Protein AF-A0A9D5S669-F1 (afdb_monomer_lite)

Sequence (66 aa):
MAKKVNQRQEKLANFLIDVAKYVLTGVIIASLFKEMTDKLSLYLLGMLIVFAALWVGLRLTSKTKE

Foldseek 3Di:
DPLPVLVVLLVLLVVLQVVLVVLVVVLVVVLPDPPDPCNVVSVVVSVVSSCVSNVSSVVSNVVNVD

Secondary structure (DSSP, 8-state):
-TTHHHHHHHHHHHHHHHHHHHHHHHHHHHHH-TT-TTHHHHHHHHHHHHHHHHHHHHHHHHTT--

Radius of gyration: 15.56 Å; chains: 1; bounding box: 38×12×46 Å

Structure (mmCIF, N/CA/C/O backbone):
data_AF-A0A9D5S669-F1
#
_entry.id   AF-A0A9D5S669-F1
#
loop_
_atom_site.group_PDB
_atom_site.id
_atom_site.type_symbol
_atom_site.label_atom_id
_atom_site.label_alt_id
_atom_site.label_comp_id
_atom_site.label_asym_id
_atom_site.l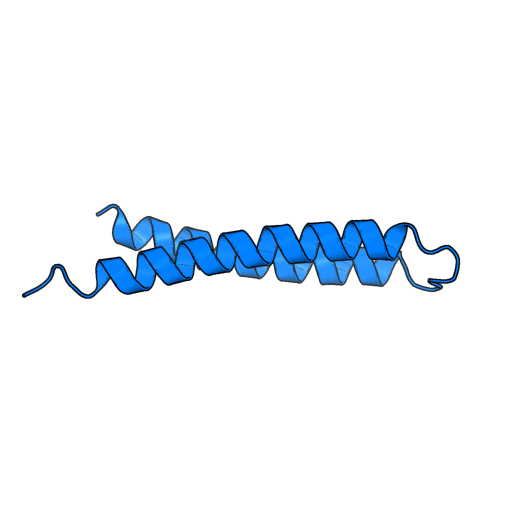abel_entity_id
_atom_site.label_seq_id
_atom_site.pdbx_PDB_ins_code
_atom_site.Cartn_x
_atom_site.Cartn_y
_atom_site.Cartn_z
_atom_site.occupancy
_atom_site.B_iso_or_equiv
_atom_site.auth_seq_id
_atom_site.auth_comp_id
_atom_site.auth_asym_id
_atom_site.auth_atom_id
_atom_site.pdbx_PDB_model_num
ATOM 1 N N . MET A 1 1 ? -17.151 -3.858 29.999 1.00 44.69 1 MET A N 1
ATOM 2 C CA . MET A 1 1 ? -15.763 -4.135 29.550 1.00 44.69 1 MET A CA 1
ATOM 3 C C . MET A 1 1 ? -15.620 -4.299 28.017 1.00 44.69 1 MET A C 1
ATOM 5 O O . MET A 1 1 ? -14.663 -4.915 27.571 1.00 44.69 1 MET A O 1
ATOM 9 N N . ALA A 1 2 ? -16.480 -3.696 27.178 1.00 51.72 2 ALA A N 1
ATOM 10 C CA . ALA A 1 2 ? -16.460 -3.906 25.715 1.00 51.72 2 ALA A CA 1
ATOM 11 C C . ALA A 1 2 ? -15.508 -2.979 24.917 1.00 51.7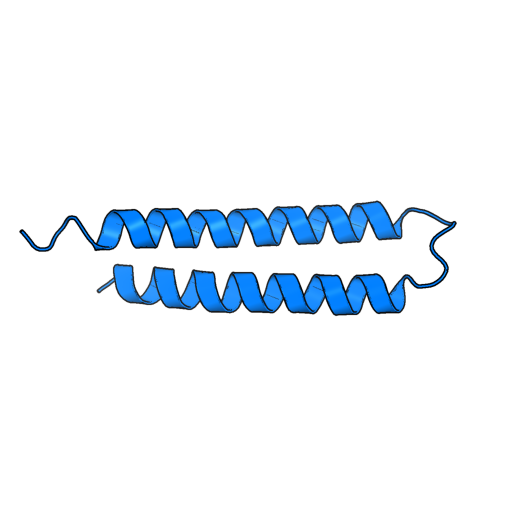2 2 ALA A C 1
ATOM 13 O O . ALA A 1 2 ? -15.214 -3.237 23.758 1.00 51.72 2 ALA A O 1
ATOM 14 N N . LYS A 1 3 ? -14.959 -1.921 25.532 1.00 52.69 3 LYS A N 1
ATOM 15 C CA . LYS A 1 3 ? -14.203 -0.863 24.825 1.00 52.69 3 LYS A CA 1
ATOM 16 C C . LYS A 1 3 ? -12.765 -1.240 24.409 1.00 52.69 3 LYS A C 1
ATOM 18 O O . LYS A 1 3 ? -12.122 -0.492 23.685 1.00 52.69 3 LYS A O 1
ATOM 23 N N . LYS A 1 4 ? -12.231 -2.376 24.881 1.00 52.31 4 LYS A N 1
ATOM 24 C CA . LYS A 1 4 ? -10.803 -2.743 24.730 1.00 52.31 4 LYS A CA 1
ATOM 25 C C . LYS A 1 4 ? -10.491 -3.532 23.445 1.00 52.31 4 LYS A C 1
ATOM 27 O O . LYS A 1 4 ? -9.334 -3.571 23.036 1.00 52.31 4 LYS A O 1
ATOM 32 N N . VAL A 1 5 ? -11.497 -4.148 22.813 1.00 55.66 5 VAL A N 1
ATOM 33 C CA . VAL A 1 5 ? -11.330 -4.948 21.580 1.00 55.66 5 VAL A CA 1
ATOM 34 C C . VAL A 1 5 ? -11.124 -4.049 20.353 1.00 55.66 5 VAL A C 1
ATOM 36 O O . VAL A 1 5 ? -10.252 -4.336 19.534 1.00 55.66 5 VAL A O 1
ATOM 39 N N . ASN A 1 6 ? -11.808 -2.904 20.292 1.00 64.56 6 ASN A N 1
ATOM 40 C CA . ASN A 1 6 ? -11.764 -1.988 19.145 1.00 64.56 6 ASN A CA 1
ATOM 41 C C . ASN A 1 6 ? -10.388 -1.330 18.940 1.00 64.56 6 ASN A C 1
ATOM 43 O O . ASN A 1 6 ? -9.898 -1.250 17.819 1.00 64.56 6 ASN A O 1
ATOM 47 N N . GLN A 1 7 ? -9.680 -0.970 20.015 1.00 73.06 7 GLN A N 1
ATOM 48 C CA . GLN A 1 7 ? -8.398 -0.257 19.911 1.00 73.06 7 GLN A CA 1
ATOM 49 C C . GLN A 1 7 ? -7.264 -1.081 19.271 1.00 73.06 7 GLN A C 1
ATOM 51 O O . GLN A 1 7 ? -6.362 -0.525 18.643 1.00 73.06 7 GLN A O 1
ATOM 56 N N . ARG A 1 8 ? -7.268 -2.411 19.453 1.00 75.12 8 ARG A N 1
ATOM 57 C CA . ARG A 1 8 ? -6.277 -3.295 18.811 1.00 75.12 8 ARG A CA 1
ATOM 58 C C . ARG A 1 8 ? -6.575 -3.453 17.325 1.00 75.12 8 ARG A C 1
ATOM 60 O O . ARG A 1 8 ? -5.644 -3.451 16.529 1.00 75.12 8 ARG A O 1
ATOM 67 N N . GLN A 1 9 ? -7.852 -3.555 16.963 1.00 79.81 9 GLN A N 1
ATOM 68 C CA . GLN A 1 9 ? -8.275 -3.666 15.570 1.00 79.81 9 GLN A CA 1
ATOM 69 C C . GLN A 1 9 ? -8.002 -2.381 14.787 1.00 79.81 9 GLN A C 1
ATOM 71 O O . GLN A 1 9 ? -7.473 -2.457 13.687 1.00 79.81 9 GLN A O 1
ATOM 76 N N . GLU A 1 10 ? -8.224 -1.214 15.388 1.00 82.31 10 GLU A N 1
ATOM 77 C CA . GLU A 1 10 ? -7.891 0.083 14.789 1.00 82.31 10 GLU A CA 1
ATOM 78 C C . GLU A 1 10 ? -6.387 0.253 14.534 1.00 82.31 10 GLU A C 1
ATOM 80 O O . GLU A 1 10 ? -5.973 0.669 13.453 1.00 82.31 10 GLU A O 1
ATOM 85 N N . LYS A 1 11 ? -5.546 -0.121 15.509 1.00 86.12 11 LYS A N 1
ATOM 86 C CA . LYS A 1 11 ? -4.084 -0.091 15.344 1.00 86.12 11 LYS A CA 1
ATOM 87 C C . LYS A 1 11 ? -3.616 -1.040 14.246 1.00 86.12 11 LYS A C 1
ATOM 89 O O . LYS A 1 11 ? -2.753 -0.666 13.461 1.00 86.12 11 LYS A O 1
ATOM 94 N N . LEU A 1 12 ? -4.183 -2.246 14.184 1.00 87.12 12 LEU A N 1
ATOM 95 C CA . LEU A 1 12 ? -3.874 -3.212 13.131 1.00 87.12 12 LEU A CA 1
ATOM 96 C C . LEU A 1 12 ? -4.340 -2.719 11.760 1.00 87.12 12 LEU A C 1
ATOM 98 O O . LEU A 1 12 ? -3.601 -2.851 10.793 1.00 87.12 12 LEU A O 1
ATOM 102 N N . ALA A 1 13 ? -5.523 -2.112 11.677 1.00 86.81 13 ALA A N 1
ATOM 103 C CA . ALA A 1 13 ? -6.027 -1.531 10.442 1.00 86.81 13 ALA A CA 1
ATOM 104 C C . ALA A 1 13 ? -5.104 -0.412 9.945 1.00 86.81 13 ALA A C 1
ATOM 106 O O . ALA A 1 13 ? -4.644 -0.464 8.809 1.00 86.81 13 ALA A O 1
ATOM 107 N N . ASN A 1 14 ? -4.743 0.538 10.813 1.00 89.06 14 ASN A N 1
ATOM 108 C CA . ASN A 1 14 ? -3.800 1.606 10.473 1.00 89.06 14 ASN A CA 1
ATOM 109 C C . ASN A 1 14 ? -2.425 1.059 10.072 1.00 89.06 14 ASN A C 1
ATOM 111 O O . ASN A 1 14 ? -1.848 1.531 9.096 1.00 89.06 14 ASN A O 1
ATOM 115 N N . PHE A 1 15 ? -1.939 0.023 10.760 1.00 90.94 15 PHE A N 1
ATOM 116 C CA . PHE A 1 15 ? -0.700 -0.656 10.392 1.00 90.94 15 PHE A CA 1
ATOM 117 C C . PHE A 1 15 ? -0.785 -1.298 8.998 1.00 90.94 15 PHE A C 1
ATOM 119 O O . PHE A 1 15 ? 0.130 -1.135 8.198 1.00 90.94 15 PHE A O 1
ATOM 126 N N . LEU A 1 16 ? -1.888 -1.977 8.661 1.00 90.19 16 LEU A N 1
ATOM 127 C CA . LEU A 1 16 ? -2.101 -2.545 7.322 1.00 90.19 16 LEU A CA 1
ATOM 128 C C . LEU A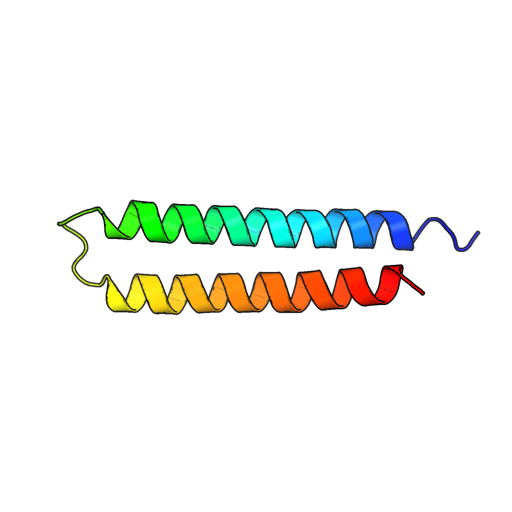 1 16 ? -2.146 -1.460 6.241 1.00 90.19 16 LEU A C 1
ATOM 130 O O . LEU A 1 16 ? -1.589 -1.648 5.158 1.00 90.19 16 LEU A O 1
ATOM 134 N N . ILE A 1 17 ? -2.772 -0.320 6.543 1.00 91.44 17 ILE A N 1
ATOM 135 C CA . ILE A 1 17 ? -2.779 0.840 5.653 1.00 91.44 17 ILE A CA 1
ATOM 136 C C . ILE A 1 17 ? -1.353 1.373 5.465 1.00 91.44 17 ILE A C 1
ATOM 138 O O . ILE A 1 17 ? -0.994 1.644 4.327 1.00 91.44 17 ILE A O 1
ATOM 142 N N . ASP A 1 18 ? -0.532 1.480 6.519 1.00 93.00 18 ASP A N 1
ATOM 143 C CA . ASP A 1 18 ? 0.888 1.875 6.441 1.00 93.00 18 ASP A CA 1
ATOM 144 C C . ASP A 1 18 ? 1.728 0.907 5.599 1.00 93.00 18 ASP A C 1
ATOM 146 O O . ASP A 1 18 ? 2.468 1.336 4.711 1.00 93.00 18 ASP A O 1
ATOM 150 N N . VAL A 1 19 ? 1.563 -0.401 5.811 1.00 91.69 19 VAL A N 1
ATOM 151 C CA . VAL A 1 19 ? 2.229 -1.440 5.013 1.00 91.69 19 VAL A CA 1
ATOM 152 C C . VAL A 1 19 ? 1.877 -1.296 3.534 1.00 91.69 19 VAL A C 1
ATOM 154 O O . VAL A 1 19 ? 2.776 -1.341 2.698 1.00 91.69 19 VAL A O 1
ATOM 157 N N . ALA A 1 20 ? 0.607 -1.054 3.195 1.00 93.06 20 ALA A N 1
ATOM 158 C CA . ALA A 1 20 ? 0.194 -0.857 1.806 1.00 93.06 20 ALA A CA 1
ATOM 159 C C . ALA A 1 20 ? 0.939 0.315 1.139 1.00 93.06 20 ALA A C 1
ATOM 161 O O . ALA A 1 20 ? 1.409 0.173 0.010 1.00 93.06 20 ALA A O 1
ATOM 162 N N . LYS A 1 21 ? 1.121 1.445 1.842 1.00 93.06 21 LYS A N 1
ATOM 163 C CA . LYS A 1 21 ? 1.884 2.605 1.328 1.00 93.06 21 LYS A CA 1
ATOM 164 C C . LYS A 1 21 ? 3.344 2.234 1.096 1.00 93.06 21 LYS A C 1
ATOM 166 O O . LYS A 1 21 ? 3.892 2.556 0.048 1.00 93.06 21 LYS A O 1
ATOM 171 N N . TYR A 1 22 ? 3.969 1.548 2.055 1.00 95.56 22 TYR A N 1
ATOM 172 C CA . TYR A 1 22 ? 5.376 1.163 1.953 1.00 95.56 22 TYR A CA 1
ATOM 173 C C . TYR A 1 22 ? 5.630 0.137 0.851 1.00 95.56 22 TYR A C 1
ATOM 175 O O . TYR A 1 22 ? 6.633 0.246 0.148 1.00 95.56 22 TYR A O 1
ATOM 183 N N . VAL A 1 23 ? 4.708 -0.806 0.642 1.00 93.62 23 VAL A N 1
ATOM 184 C CA . VAL A 1 23 ? 4.768 -1.739 -0.490 1.00 93.62 23 VAL A CA 1
ATOM 185 C C . VAL A 1 23 ? 4.660 -0.976 -1.810 1.00 93.62 23 VAL A C 1
ATOM 187 O O . VAL A 1 23 ? 5.483 -1.194 -2.692 1.00 93.62 23 VAL A O 1
ATOM 190 N N . LEU A 1 24 ? 3.719 -0.034 -1.934 1.00 93.81 24 LEU A N 1
ATOM 191 C CA . LEU A 1 24 ? 3.591 0.833 -3.113 1.00 93.81 24 LEU A CA 1
ATOM 192 C C . LEU A 1 24 ? 4.885 1.601 -3.402 1.00 93.81 24 LEU A C 1
ATOM 194 O O . LEU A 1 24 ? 5.380 1.582 -4.527 1.00 93.81 24 LEU A O 1
ATOM 198 N N . THR A 1 25 ? 5.470 2.222 -2.379 1.00 95.38 25 THR A N 1
ATOM 199 C CA . THR A 1 25 ? 6.750 2.927 -2.496 1.00 95.38 25 THR A CA 1
ATOM 200 C C . THR A 1 25 ? 7.872 1.983 -2.925 1.00 95.38 25 THR A C 1
ATOM 202 O O . THR A 1 25 ? 8.637 2.321 -3.824 1.00 95.38 25 THR A O 1
ATOM 205 N N . GLY A 1 26 ? 7.953 0.784 -2.342 1.00 93.56 26 GLY A N 1
ATOM 206 C CA . GLY A 1 26 ? 8.939 -0.229 -2.719 1.00 93.56 26 GLY A CA 1
ATOM 207 C C . GLY A 1 26 ? 8.791 -0.687 -4.169 1.00 93.56 26 GLY A C 1
ATOM 208 O O . GLY A 1 26 ? 9.785 -0.792 -4.878 1.00 93.56 26 GLY A O 1
ATOM 209 N N . VAL A 1 27 ? 7.557 -0.882 -4.637 1.00 92.69 27 VAL A N 1
ATOM 210 C CA . VAL A 1 27 ? 7.240 -1.241 -6.029 1.00 92.69 27 VAL A CA 1
ATOM 211 C C . VAL A 1 27 ? 7.662 -0.131 -6.992 1.00 92.69 27 VAL A C 1
ATOM 213 O O . VAL A 1 27 ? 8.283 -0.416 -8.013 1.00 92.69 27 VAL A O 1
ATOM 216 N N . ILE A 1 28 ? 7.381 1.132 -6.658 1.00 91.81 28 ILE A N 1
ATOM 217 C CA . ILE A 1 28 ? 7.802 2.289 -7.462 1.00 91.81 28 ILE A CA 1
ATOM 218 C C . ILE A 1 28 ? 9.329 2.380 -7.507 1.00 91.81 28 ILE A C 1
ATOM 220 O O . ILE A 1 28 ? 9.901 2.498 -8.582 1.00 91.81 28 ILE A O 1
ATOM 224 N N . ILE A 1 29 ? 10.007 2.285 -6.361 1.00 93.75 29 ILE A N 1
ATOM 225 C CA . ILE A 1 29 ? 11.474 2.340 -6.305 1.00 93.75 29 ILE A CA 1
ATOM 226 C C . ILE A 1 29 ? 12.081 1.187 -7.111 1.00 93.75 29 ILE A C 1
ATOM 228 O O . ILE A 1 29 ? 12.970 1.412 -7.928 1.00 93.75 29 ILE A O 1
ATOM 232 N N . ALA A 1 30 ? 11.577 -0.035 -6.931 1.00 90.31 30 ALA A N 1
ATOM 233 C CA . ALA A 1 30 ? 12.043 -1.211 -7.654 1.00 90.31 30 ALA A CA 1
ATOM 234 C C . ALA A 1 30 ? 11.840 -1.080 -9.170 1.00 90.31 30 ALA A C 1
ATOM 236 O O . ALA A 1 30 ? 12.666 -1.558 -9.947 1.00 90.31 30 ALA A O 1
ATOM 237 N N . SER A 1 31 ? 10.788 -0.390 -9.614 1.00 88.25 31 SER A N 1
ATOM 238 C CA . SER A 1 31 ? 10.530 -0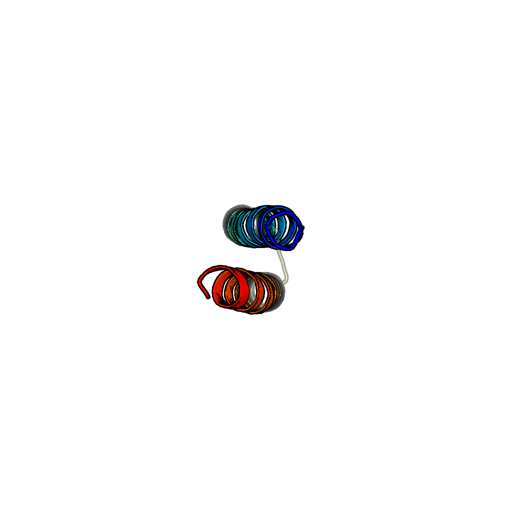.214 -11.040 1.00 88.25 31 SER A CA 1
ATOM 239 C C . SER A 1 31 ? 11.466 0.781 -11.733 1.00 88.25 31 SER A C 1
ATOM 241 O O . SER A 1 31 ? 11.660 0.688 -12.954 1.00 88.25 31 SER A O 1
ATOM 243 N N . LEU A 1 32 ? 12.101 1.677 -10.967 1.00 90.00 32 LEU A N 1
ATOM 244 C CA . LEU A 1 32 ? 13.139 2.586 -11.460 1.00 90.00 32 LEU A CA 1
ATOM 245 C C . LEU A 1 32 ? 14.437 1.849 -11.816 1.00 90.00 32 LEU A C 1
ATOM 247 O O . LEU A 1 32 ? 15.199 2.332 -12.655 1.00 90.00 32 LEU A O 1
ATOM 251 N N . PHE A 1 33 ? 14.677 0.660 -11.254 1.00 90.38 33 PHE A N 1
ATOM 252 C CA . PHE A 1 33 ? 15.841 -0.146 -11.614 1.00 90.38 33 PHE A CA 1
ATOM 253 C C . PHE A 1 33 ? 15.705 -0.671 -13.048 1.00 90.38 33 PHE A C 1
ATOM 255 O O . PHE A 1 33 ? 14.688 -1.241 -13.458 1.00 90.38 33 PHE A O 1
ATOM 262 N N . LYS A 1 34 ? 16.741 -0.432 -13.855 1.00 72.69 34 LYS A N 1
ATOM 263 C CA . LYS A 1 34 ? 16.770 -0.785 -15.283 1.00 72.69 34 LYS A CA 1
ATOM 264 C C . LYS A 1 34 ? 17.062 -2.268 -15.527 1.00 72.69 34 LYS A C 1
ATOM 266 O O . LYS A 1 34 ? 16.654 -2.785 -16.555 1.00 72.69 34 LYS A O 1
ATOM 271 N N . GLU A 1 35 ? 17.682 -2.939 -14.560 1.00 79.81 35 GLU A N 1
ATOM 272 C CA . GLU A 1 35 ? 18.066 -4.358 -14.626 1.00 79.81 35 GLU A CA 1
ATOM 273 C C . GLU A 1 35 ? 16.937 -5.333 -14.251 1.00 79.81 35 GLU A C 1
ATOM 275 O O . GLU A 1 35 ? 17.135 -6.542 -14.209 1.00 79.81 35 GLU A O 1
ATOM 280 N N . MET A 1 36 ? 15.729 -4.832 -13.986 1.00 74.75 36 MET A N 1
ATOM 281 C CA . MET A 1 36 ? 14.579 -5.683 -13.685 1.00 74.75 36 MET A CA 1
ATOM 282 C C . MET A 1 36 ? 13.970 -6.230 -14.979 1.00 74.75 36 MET A C 1
ATOM 284 O O . MET A 1 36 ? 13.238 -5.521 -15.670 1.00 74.75 36 MET A O 1
ATOM 288 N N . THR A 1 37 ? 14.247 -7.500 -15.281 1.00 68.88 37 THR A N 1
ATOM 289 C CA . THR A 1 37 ? 13.712 -8.225 -16.448 1.00 68.88 37 THR A CA 1
ATOM 290 C C . THR A 1 37 ? 12.183 -8.353 -16.417 1.00 68.88 37 THR A C 1
ATOM 292 O O . THR A 1 37 ? 11.550 -8.402 -17.465 1.00 68.88 37 THR A O 1
ATOM 295 N N . ASP A 1 38 ? 11.572 -8.339 -15.226 1.00 84.12 38 ASP A N 1
ATOM 296 C CA . ASP A 1 38 ? 10.166 -8.718 -15.026 1.00 84.12 38 ASP A CA 1
ATOM 297 C C . ASP A 1 38 ? 9.340 -7.643 -14.286 1.00 84.12 38 ASP A C 1
ATOM 299 O O . ASP A 1 38 ? 8.637 -7.889 -13.302 1.00 84.12 38 ASP A O 1
ATOM 303 N N . LYS A 1 39 ? 9.430 -6.388 -14.754 1.00 84.25 39 LYS A N 1
ATOM 304 C CA . LYS A 1 39 ? 8.711 -5.239 -14.155 1.00 84.25 39 LYS A CA 1
ATOM 305 C C . LYS A 1 39 ? 7.196 -5.437 -14.101 1.00 84.25 39 LYS A C 1
ATOM 307 O O . LYS A 1 39 ? 6.544 -4.965 -13.175 1.00 84.25 39 LYS A O 1
ATOM 312 N N . LEU A 1 40 ? 6.640 -6.131 -15.093 1.00 88.69 40 LEU A N 1
ATOM 313 C CA . LEU A 1 40 ? 5.206 -6.389 -15.200 1.00 88.69 40 LEU A CA 1
ATOM 314 C C . LEU A 1 40 ? 4.737 -7.306 -14.061 1.00 88.69 40 LEU A C 1
ATOM 316 O O . LEU A 1 40 ? 3.764 -6.990 -13.375 1.00 88.69 40 LEU A O 1
ATOM 320 N N . SER A 1 41 ? 5.499 -8.367 -13.785 1.00 88.12 41 SER A N 1
ATOM 321 C CA . SER A 1 41 ? 5.280 -9.251 -12.640 1.00 88.12 41 SER A CA 1
ATOM 322 C C . SER A 1 41 ? 5.388 -8.495 -11.315 1.00 88.12 41 SER A C 1
ATOM 324 O O . SER A 1 41 ? 4.530 -8.653 -10.451 1.00 88.12 41 SER A O 1
ATOM 326 N N . LEU A 1 42 ? 6.378 -7.605 -11.177 1.00 90.19 42 LEU A N 1
ATOM 327 C CA . LEU A 1 42 ? 6.559 -6.772 -9.985 1.00 90.19 42 LEU A CA 1
ATOM 328 C C . LEU A 1 42 ? 5.363 -5.839 -9.724 1.00 90.19 42 LEU A C 1
ATOM 330 O O . LEU A 1 42 ? 4.916 -5.717 -8.582 1.00 90.19 42 LEU A O 1
ATOM 334 N N . TYR A 1 43 ? 4.799 -5.225 -10.768 1.00 90.19 43 TYR A N 1
ATOM 335 C CA . TYR A 1 43 ? 3.594 -4.406 -10.633 1.00 90.19 43 TYR A CA 1
ATOM 336 C C . TYR A 1 43 ? 2.361 -5.228 -10.257 1.00 90.19 43 TYR A C 1
ATOM 338 O O . TYR A 1 43 ? 1.611 -4.808 -9.378 1.00 90.19 43 TYR A O 1
ATOM 346 N N . LEU A 1 44 ? 2.155 -6.396 -10.874 1.00 92.81 44 LEU A N 1
ATOM 347 C CA . LEU A 1 44 ? 1.011 -7.262 -10.569 1.00 92.81 44 LEU A CA 1
ATOM 348 C C . LEU A 1 44 ? 1.062 -7.787 -9.130 1.00 92.81 44 LEU A C 1
ATOM 350 O O . LEU A 1 44 ? 0.073 -7.692 -8.404 1.00 92.81 44 LEU A O 1
ATOM 354 N N . LEU A 1 45 ? 2.223 -8.284 -8.694 1.00 92.12 45 LEU A N 1
ATOM 355 C CA . LEU A 1 45 ? 2.430 -8.762 -7.325 1.00 92.12 45 LEU A CA 1
ATOM 356 C C . LEU A 1 45 ? 2.277 -7.627 -6.311 1.00 92.12 45 LEU A C 1
ATOM 358 O O . LEU A 1 45 ? 1.563 -7.773 -5.319 1.00 92.12 45 LEU A O 1
ATOM 362 N N . GLY A 1 46 ? 2.893 -6.477 -6.590 1.00 92.31 46 GLY A N 1
ATOM 363 C CA . GLY A 1 46 ? 2.770 -5.282 -5.762 1.00 92.31 46 GLY A CA 1
ATOM 364 C C . GLY A 1 46 ? 1.322 -4.823 -5.613 1.00 92.31 46 GLY A C 1
ATOM 365 O O . GLY A 1 46 ? 0.856 -4.576 -4.501 1.00 92.31 46 GLY A O 1
ATOM 366 N N . MET A 1 47 ? 0.583 -4.772 -6.722 1.00 92.62 47 MET A N 1
ATOM 367 C CA . MET A 1 47 ? -0.816 -4.358 -6.734 1.00 92.62 47 MET A CA 1
ATOM 368 C C . MET A 1 47 ? -1.713 -5.355 -5.987 1.00 92.62 47 MET A C 1
ATOM 370 O O . MET A 1 47 ? -2.573 -4.918 -5.227 1.00 92.62 47 MET A O 1
ATOM 374 N N . LEU A 1 48 ? -1.481 -6.669 -6.117 1.00 94.81 48 LEU A N 1
ATOM 375 C CA . LEU A 1 48 ? -2.209 -7.700 -5.363 1.00 94.81 48 LEU A CA 1
ATOM 376 C C . LEU A 1 48 ? -1.997 -7.577 -3.849 1.00 94.81 48 LEU A C 1
ATOM 378 O O . LEU A 1 48 ? -2.965 -7.633 -3.089 1.00 94.81 48 LEU A O 1
ATOM 382 N N . ILE A 1 49 ? -0.752 -7.374 -3.406 1.00 92.75 49 ILE A N 1
ATOM 383 C CA . ILE A 1 49 ? -0.423 -7.223 -1.980 1.00 92.75 49 ILE A CA 1
ATOM 384 C C . ILE A 1 49 ? -1.081 -5.963 -1.411 1.00 92.75 49 ILE A C 1
ATOM 386 O O . ILE A 1 49 ? -1.683 -6.012 -0.337 1.00 92.75 49 ILE A O 1
ATOM 390 N N . VAL A 1 50 ? -1.018 -4.847 -2.143 1.00 93.81 50 VAL A N 1
ATOM 391 C CA . VAL A 1 50 ? -1.665 -3.588 -1.749 1.00 93.81 50 VAL A CA 1
ATOM 392 C C . VAL A 1 50 ? -3.178 -3.760 -1.671 1.00 93.81 50 VAL A C 1
ATOM 394 O O . VAL A 1 50 ? -3.775 -3.380 -0.667 1.00 93.81 50 VAL A O 1
ATOM 397 N N . PHE A 1 51 ? -3.804 -4.379 -2.675 1.00 93.38 51 PHE A N 1
ATOM 398 C CA . PHE A 1 51 ? -5.245 -4.629 -2.661 1.00 93.38 51 PHE A CA 1
ATOM 399 C C . PHE A 1 51 ? -5.664 -5.505 -1.481 1.00 93.38 51 PHE A C 1
ATOM 401 O O . PHE A 1 51 ? -6.639 -5.182 -0.808 1.00 93.38 51 PHE A O 1
ATOM 408 N N . ALA A 1 52 ? -4.920 -6.573 -1.186 1.00 93.00 52 ALA A N 1
ATOM 409 C CA . 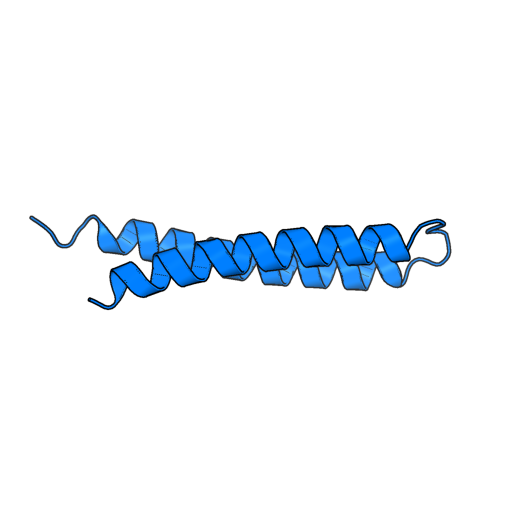ALA A 1 52 ? -5.202 -7.441 -0.048 1.00 93.00 52 ALA A CA 1
ATOM 410 C C . ALA A 1 52 ? -5.049 -6.699 1.292 1.00 93.00 52 ALA A C 1
ATOM 412 O O . ALA A 1 52 ? -5.936 -6.777 2.145 1.00 93.00 52 ALA A O 1
ATOM 413 N N . ALA A 1 53 ? -3.966 -5.934 1.465 1.00 90.75 53 ALA A N 1
ATOM 414 C CA . ALA A 1 53 ? -3.714 -5.155 2.676 1.00 90.75 53 ALA A CA 1
ATOM 415 C C . ALA A 1 53 ? -4.780 -4.072 2.894 1.00 90.75 53 ALA A C 1
ATOM 417 O O . ALA A 1 53 ? -5.297 -3.932 4.003 1.00 90.75 53 ALA A O 1
ATOM 418 N N . LEU A 1 54 ? -5.169 -3.355 1.835 1.00 90.56 54 LEU A N 1
ATOM 419 C CA . LEU A 1 54 ? -6.241 -2.363 1.889 1.00 90.56 54 LEU A CA 1
ATOM 420 C C . LEU A 1 54 ? -7.599 -3.016 2.150 1.00 90.56 54 LEU A C 1
ATOM 422 O O . LEU A 1 54 ? -8.349 -2.521 2.982 1.00 90.56 54 LEU A O 1
ATOM 426 N N . TRP A 1 55 ? -7.915 -4.137 1.499 1.00 89.94 55 TRP A N 1
ATOM 427 C CA . TRP A 1 55 ? -9.184 -4.840 1.694 1.00 89.94 55 TRP A CA 1
ATOM 428 C C . TRP A 1 55 ? -9.365 -5.294 3.144 1.00 89.94 55 TRP A C 1
ATOM 430 O O . TRP A 1 55 ? -10.411 -5.059 3.755 1.00 89.94 55 TRP A O 1
ATOM 440 N N . VAL A 1 56 ? -8.327 -5.910 3.719 1.00 88.69 56 VAL A N 1
ATOM 441 C CA . VAL A 1 56 ? -8.336 -6.350 5.118 1.00 88.69 56 VAL A CA 1
ATOM 442 C C . VAL A 1 56 ? -8.336 -5.146 6.061 1.00 88.69 56 VAL A C 1
ATOM 444 O O . VAL A 1 56 ? -9.158 -5.105 6.975 1.00 88.69 56 VAL A O 1
ATOM 447 N N . GLY A 1 57 ? -7.480 -4.147 5.821 1.00 85.81 57 GLY A N 1
ATOM 448 C CA . GLY A 1 57 ? -7.391 -2.937 6.641 1.00 85.81 57 GLY A CA 1
ATOM 449 C C . GLY A 1 57 ? -8.709 -2.162 6.688 1.00 85.81 57 GLY A C 1
ATOM 450 O O . GLY A 1 57 ? -9.182 -1.807 7.765 1.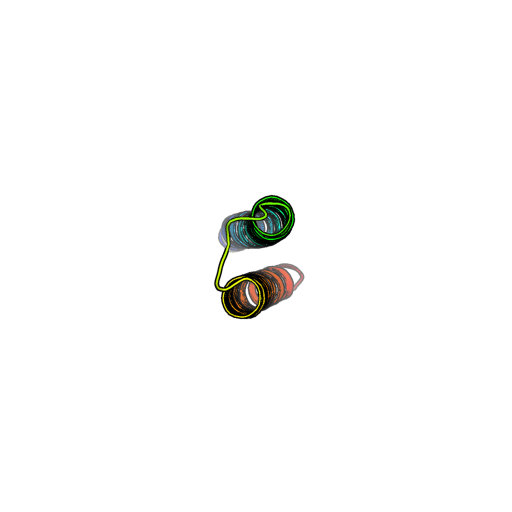00 85.81 57 GLY A O 1
ATOM 451 N N . LEU A 1 58 ? -9.367 -1.982 5.541 1.00 84.75 58 LEU A N 1
ATOM 452 C CA . LEU A 1 58 ? -10.628 -1.251 5.442 1.00 84.75 58 LEU A CA 1
ATOM 453 C C . LEU A 1 58 ? -11.787 -2.015 6.095 1.00 84.75 58 LEU A C 1
ATOM 455 O O . LEU A 1 58 ? -12.569 -1.415 6.836 1.00 84.75 58 LEU A O 1
ATOM 459 N N . ARG A 1 59 ? -11.873 -3.343 5.905 1.00 83.00 59 ARG A N 1
ATOM 460 C CA . ARG A 1 59 ? -12.858 -4.168 6.630 1.00 83.00 59 ARG A CA 1
ATOM 461 C C . ARG A 1 59 ? -12.667 -4.068 8.142 1.00 83.00 59 ARG A C 1
ATOM 463 O O . ARG A 1 59 ? -13.655 -3.960 8.866 1.00 83.00 59 ARG A O 1
ATOM 470 N N . LEU A 1 60 ? -11.424 -4.086 8.617 1.00 79.88 60 LEU A N 1
ATOM 471 C CA . LEU A 1 60 ? -11.112 -4.036 10.044 1.00 79.88 60 LEU A CA 1
ATOM 472 C C . LEU A 1 60 ? -11.411 -2.649 10.652 1.00 79.88 60 LEU A C 1
ATOM 474 O O . LEU A 1 60 ? -11.980 -2.563 11.739 1.00 79.88 60 LEU A O 1
ATOM 478 N N . THR A 1 61 ? -11.140 -1.567 9.911 1.00 73.38 61 THR A N 1
ATOM 479 C CA . THR A 1 61 ? -11.543 -0.195 10.276 1.00 73.38 61 THR A CA 1
ATOM 480 C C . THR A 1 61 ? -13.063 -0.022 10.295 1.00 73.38 61 THR A C 1
ATOM 482 O O . THR A 1 61 ? -13.585 0.612 11.210 1.00 73.38 61 THR A O 1
ATOM 485 N N . SER A 1 62 ? -13.795 -0.591 9.328 1.00 61.53 62 SER A N 1
ATOM 486 C CA . SER A 1 62 ? -15.257 -0.432 9.239 1.00 61.53 62 SER A CA 1
ATOM 487 C C . SER A 1 62 ? -16.000 -1.016 10.446 1.00 61.53 62 SER A C 1
ATOM 489 O O . SER A 1 62 ? -16.946 -0.407 10.928 1.00 61.53 62 SER A O 1
ATOM 491 N N . LYS A 1 63 ? -15.505 -2.129 11.004 1.00 56.25 63 LYS A N 1
ATOM 492 C CA . LYS A 1 63 ? -16.051 -2.776 12.210 1.00 56.25 63 LYS A CA 1
ATOM 493 C C . LYS A 1 63 ? -15.804 -2.000 13.506 1.00 56.25 63 LYS A C 1
ATOM 495 O O . LYS A 1 63 ? -16.384 -2.340 14.527 1.00 56.25 63 LYS A O 1
ATOM 500 N N . THR A 1 64 ? -14.905 -1.017 13.479 1.00 53.72 64 THR A N 1
ATOM 501 C CA . THR A 1 64 ? -14.506 -0.243 14.664 1.00 53.72 64 THR A CA 1
ATOM 502 C C . THR A 1 64 ? -15.281 1.076 14.791 1.00 53.72 64 THR A C 1
ATOM 504 O O . THR A 1 64 ? -15.305 1.666 15.869 1.00 53.72 64 THR A O 1
ATOM 507 N N . LYS A 1 65 ? -15.910 1.545 13.702 1.00 50.53 65 LYS A N 1
ATOM 508 C CA . LYS A 1 65 ? -16.704 2.784 13.678 1.00 50.53 65 LYS A CA 1
ATOM 509 C C . LYS A 1 65 ? -18.173 2.613 14.104 1.00 50.53 65 LYS A C 1
ATOM 511 O O . LYS A 1 65 ? -18.835 3.635 14.264 1.00 50.53 65 LYS A O 1
ATOM 516 N N . GLU A 1 66 ? -18.654 1.380 14.289 1.00 41.78 66 GLU A N 1
ATOM 517 C CA . GLU A 1 66 ? -19.895 1.063 15.030 1.00 41.78 66 GLU A CA 1
ATOM 518 C C . GLU A 1 66 ? -19.598 0.864 16.524 1.00 41.78 66 GLU A C 1
ATOM 520 O O . GLU A 1 66 ? -20.396 1.362 17.349 1.00 41.78 66 GLU A O 1
#

pLDDT: mean 82.17, std 14.49, range [41.78, 95.56]